Protein AF-A0A8T2WFF3-F1 (afdb_monomer)

Mean predicted aligned error: 4.94 Å

Foldseek 3Di:
DPPCPVQFQQSVCCVPPVCCAPPNPVPVLVVVLVVVVVVCVVVVHDHDPDSGD

Solvent-accessible surface area (backbone atoms only — not comparable to full-atom values): 3095 Å² total; per-residue (Å²): 132,82,68,65,70,82,59,18,55,11,50,53,46,45,73,76,49,45,70,34,30,84,69,61,29,58,68,59,49,52,50,53,43,50,54,52,49,54,52,28,58,75,69,74,45,85,78,73,65,52,54,68,75

Sequence (53 aa):
VRPVVSQGFGATIRGIVGIECNGGNPGAVQSRIRYYRDYCSQSGVSTENNLTC

Structure (mmCIF, N/CA/C/O backbone):
data_AF-A0A8T2WFF3-F1
#
_entry.id   AF-A0A8T2WFF3-F1
#
loop_
_atom_site.group_PDB
_atom_site.id
_atom_site.type_symbol
_atom_site.label_atom_id
_atom_site.label_alt_id
_atom_site.label_comp_id
_atom_site.label_asym_id
_atom_site.label_entity_id
_atom_site.label_seq_id
_atom_site.pdbx_PDB_ins_code
_atom_site.Cartn_x
_atom_site.Cartn_y
_atom_site.Cartn_z
_atom_site.occu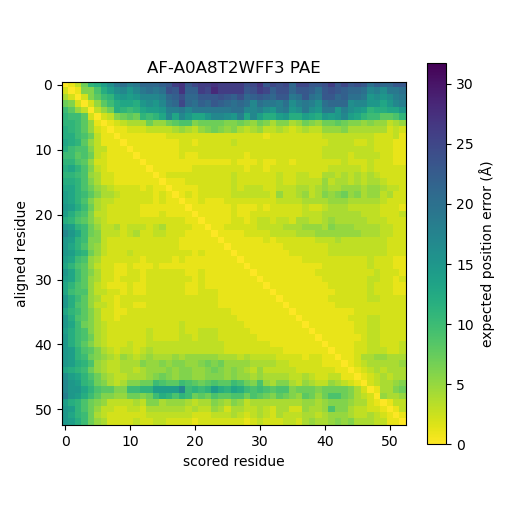pancy
_atom_site.B_iso_or_equiv
_atom_site.auth_seq_id
_atom_site.auth_comp_id
_atom_site.auth_asym_id
_atom_site.auth_atom_id
_atom_site.pdbx_PDB_model_num
ATOM 1 N N . VAL A 1 1 ? -23.470 -6.226 -6.272 1.00 49.78 1 VAL A N 1
ATOM 2 C CA . VAL A 1 1 ? -22.335 -5.303 -6.034 1.00 49.78 1 VAL A CA 1
ATOM 3 C C . VAL A 1 1 ? -21.094 -6.136 -5.748 1.00 49.78 1 VAL A C 1
ATOM 5 O O . VAL A 1 1 ? -21.191 -7.050 -4.942 1.00 49.78 1 VAL A O 1
ATOM 8 N N . ARG A 1 2 ? -19.972 -5.936 -6.452 1.00 50.66 2 ARG A N 1
ATOM 9 C CA . ARG A 1 2 ? -18.712 -6.614 -6.091 1.00 50.66 2 ARG A CA 1
ATOM 10 C C . ARG A 1 2 ? -18.098 -5.787 -4.963 1.00 50.66 2 ARG A C 1
ATOM 12 O O . ARG A 1 2 ? -17.794 -4.624 -5.226 1.00 50.66 2 ARG A O 1
ATOM 19 N N . PRO A 1 3 ? -17.949 -6.303 -3.735 1.00 49.88 3 PRO A N 1
ATOM 20 C CA . PRO A 1 3 ? -17.264 -5.556 -2.700 1.00 49.88 3 PRO A CA 1
ATOM 21 C C . PRO A 1 3 ? -15.776 -5.595 -3.050 1.00 49.88 3 PRO A C 1
ATOM 23 O O . PRO A 1 3 ? -15.045 -6.488 -2.639 1.00 49.88 3 PRO A O 1
ATOM 26 N N . VAL A 1 4 ? -15.326 -4.638 -3.866 1.00 52.62 4 VAL A N 1
ATOM 27 C CA . VAL A 1 4 ? -13.894 -4.401 -4.123 1.00 52.62 4 VAL A CA 1
ATOM 28 C C . VAL A 1 4 ? -13.163 -4.157 -2.795 1.00 52.62 4 VAL A C 1
ATOM 30 O O . VAL A 1 4 ? -11.997 -4.505 -2.660 1.00 52.62 4 VAL A O 1
ATOM 33 N N . VAL A 1 5 ? -13.894 -3.683 -1.780 1.00 58.16 5 VAL A N 1
ATOM 34 C CA . VAL A 1 5 ? -13.418 -3.502 -0.406 1.00 58.16 5 VAL A CA 1
ATOM 35 C C . VAL A 1 5 ? -12.904 -4.813 0.217 1.00 58.16 5 VAL A C 1
ATOM 37 O O . VAL A 1 5 ? -11.867 -4.786 0.860 1.00 58.16 5 VAL A O 1
ATOM 40 N N . SER A 1 6 ? -13.504 -5.983 -0.059 1.00 65.31 6 SER A N 1
ATOM 41 C CA . SER A 1 6 ? -13.078 -7.252 0.571 1.00 65.31 6 SER A CA 1
ATOM 42 C C . SER A 1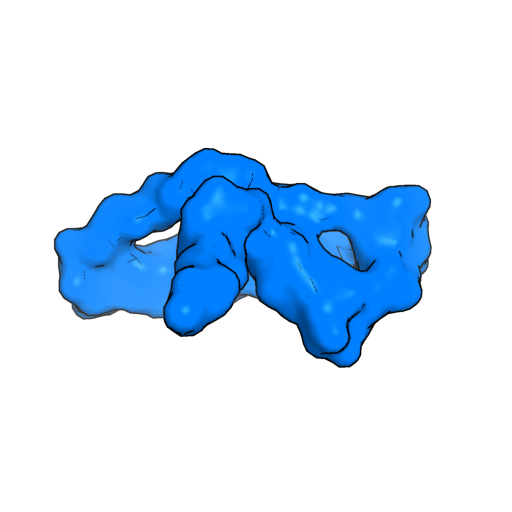 6 ? -11.716 -7.782 0.101 1.00 65.31 6 SER A C 1
ATOM 44 O O . SER A 1 6 ? -11.194 -8.723 0.694 1.00 65.31 6 SER A O 1
ATOM 46 N N . GLN A 1 7 ? -11.142 -7.231 -0.973 1.00 80.19 7 GLN A N 1
A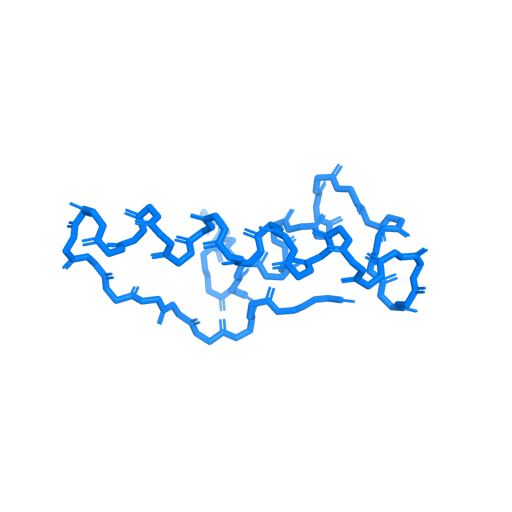TOM 47 C CA . GLN A 1 7 ? -9.830 -7.654 -1.483 1.00 80.19 7 GLN A CA 1
ATOM 48 C C . GLN A 1 7 ? -8.667 -6.859 -0.864 1.00 80.19 7 GLN A C 1
ATOM 50 O O . GLN A 1 7 ? -7.507 -7.206 -1.088 1.00 80.19 7 GLN A O 1
ATOM 55 N N . GLY A 1 8 ? -8.971 -5.830 -0.066 1.00 87.94 8 GLY A N 1
ATOM 56 C CA . GLY A 1 8 ? -7.992 -4.934 0.539 1.00 87.94 8 GLY A CA 1
ATOM 57 C C . GLY A 1 8 ? -7.459 -3.868 -0.420 1.00 87.94 8 GLY A C 1
ATOM 58 O O . GLY A 1 8 ? -7.731 -3.853 -1.624 1.00 87.94 8 GLY A O 1
ATOM 59 N N . PHE A 1 9 ? -6.677 -2.939 0.128 1.00 91.56 9 PHE A N 1
ATOM 60 C CA . PHE A 1 9 ? -6.206 -1.760 -0.603 1.00 91.56 9 PHE A CA 1
ATOM 61 C C . PHE A 1 9 ? -5.248 -2.092 -1.763 1.00 91.56 9 PHE A C 1
ATOM 63 O O . PHE A 1 9 ? -5.235 -1.385 -2.770 1.00 91.56 9 PHE A O 1
ATOM 70 N N . GLY A 1 10 ? -4.513 -3.205 -1.694 1.00 92.06 10 GLY A N 1
ATOM 71 C CA . GLY A 1 10 ? -3.643 -3.667 -2.780 1.00 92.06 10 GLY A CA 1
ATOM 72 C C . GLY A 1 10 ? -4.403 -3.969 -4.076 1.00 92.06 10 GLY A C 1
ATOM 73 O O . GLY A 1 10 ? -3.904 -3.697 -5.169 1.00 92.06 10 GLY A O 1
ATOM 74 N N . ALA A 1 11 ? -5.648 -4.446 -3.983 1.00 92.19 11 ALA A N 1
ATOM 75 C CA . ALA A 1 11 ? -6.503 -4.649 -5.151 1.00 92.19 11 ALA A CA 1
ATOM 76 C C . ALA A 1 11 ? -6.913 -3.321 -5.804 1.00 92.19 11 ALA A C 1
ATOM 78 O O . ALA A 1 11 ? -6.983 -3.232 -7.030 1.00 92.19 11 ALA A O 1
ATOM 79 N N . THR A 1 12 ? -7.113 -2.273 -5.001 1.00 92.25 12 THR A N 1
ATOM 80 C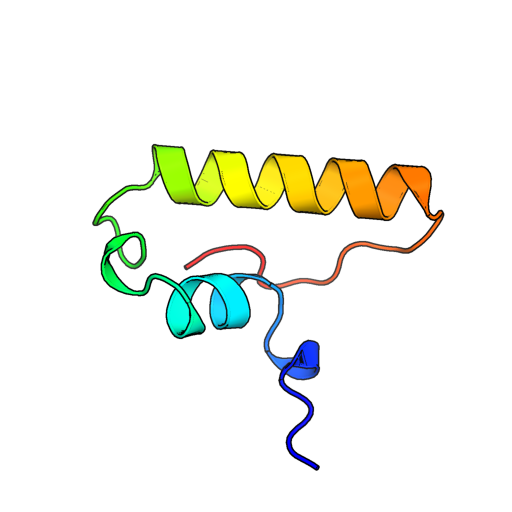 CA . THR A 1 12 ? -7.360 -0.914 -5.496 1.00 92.25 12 THR A CA 1
ATOM 81 C C . THR A 1 12 ? -6.139 -0.364 -6.230 1.00 92.25 12 THR A C 1
ATOM 83 O O . THR A 1 12 ? -6.287 0.143 -7.340 1.00 92.25 12 THR A O 1
ATOM 86 N N . ILE A 1 13 ? -4.929 -0.519 -5.673 1.00 94.00 13 ILE A N 1
ATOM 87 C CA . ILE A 1 13 ? -3.688 -0.121 -6.363 1.00 94.00 13 ILE A CA 1
ATOM 88 C C . ILE A 1 13 ? -3.579 -0.862 -7.699 1.00 94.00 13 ILE A C 1
ATOM 90 O O . ILE A 1 13 ? -3.363 -0.231 -8.732 1.00 94.00 13 ILE A O 1
ATOM 94 N N . ARG A 1 14 ? -3.828 -2.179 -7.707 1.00 94.12 14 ARG A N 1
ATOM 95 C CA . ARG A 1 14 ? -3.793 -2.994 -8.927 1.00 94.12 14 ARG A CA 1
ATOM 96 C C . ARG A 1 14 ? -4.833 -2.568 -9.965 1.00 94.12 14 ARG A C 1
ATOM 98 O O . ARG A 1 14 ? -4.542 -2.601 -11.157 1.00 94.12 14 ARG A O 1
ATOM 105 N N . GLY A 1 15 ? -6.022 -2.166 -9.522 1.00 93.25 15 GLY A N 1
ATOM 106 C CA . GLY A 1 15 ? -7.093 -1.687 -10.393 1.00 93.25 15 GLY A CA 1
ATOM 107 C C . GLY A 1 15 ? -6.823 -0.312 -11.010 1.00 93.25 15 GLY A C 1
ATOM 108 O O . GLY A 1 15 ? -7.246 -0.069 -12.134 1.00 93.25 15 GLY A O 1
ATOM 109 N N . ILE A 1 16 ? -6.115 0.572 -10.299 1.00 92.56 16 ILE A N 1
ATOM 110 C CA . ILE A 1 16 ? -5.820 1.939 -10.760 1.00 92.56 16 ILE A CA 1
ATOM 111 C C . ILE A 1 16 ? -4.514 1.992 -11.561 1.00 92.56 16 ILE A C 1
ATOM 113 O O . ILE A 1 16 ? -4.454 2.629 -12.609 1.00 92.56 16 ILE A O 1
ATOM 117 N N . VAL A 1 17 ? -3.455 1.352 -11.062 1.00 93.25 17 VAL A N 1
ATOM 118 C CA . VAL A 1 17 ? -2.093 1.450 -11.601 1.00 93.25 17 VAL A CA 1
ATOM 119 C C . VAL A 1 17 ? -1.332 0.132 -11.410 1.00 93.25 17 VAL A C 1
ATOM 121 O O . VAL A 1 17 ? -0.306 0.037 -10.741 1.00 93.25 17 VAL A O 1
ATOM 124 N N . GLY A 1 18 ? -1.837 -0.930 -12.040 1.00 93.50 18 GLY A N 1
ATOM 125 C CA . GLY A 1 18 ? -1.300 -2.288 -11.892 1.00 93.50 18 GLY A CA 1
ATOM 126 C C . GLY A 1 18 ? 0.187 -2.469 -12.218 1.00 93.50 18 GLY A C 1
ATOM 127 O O . GLY A 1 18 ? 0.780 -3.430 -11.738 1.00 93.50 18 GLY A O 1
ATOM 128 N N . ILE A 1 19 ? 0.805 -1.550 -12.967 1.00 96.38 19 ILE A N 1
ATOM 129 C CA . ILE A 1 19 ? 2.243 -1.584 -13.282 1.00 96.38 19 ILE A CA 1
ATOM 130 C C . ILE A 1 19 ? 3.143 -1.363 -12.061 1.00 96.38 19 ILE A C 1
ATOM 132 O O . ILE A 1 19 ? 4.319 -1.698 -12.113 1.00 96.38 19 ILE A O 1
ATOM 136 N N . GLU A 1 20 ? 2.626 -0.783 -10.975 1.00 96.50 20 GLU A N 1
ATOM 137 C CA . GLU A 1 20 ? 3.409 -0.588 -9.750 1.00 96.50 20 GLU A CA 1
ATOM 138 C C . GLU A 1 20 ? 3.507 -1.875 -8.916 1.00 96.50 20 GLU A C 1
ATOM 140 O O . GLU A 1 20 ? 4.431 -2.022 -8.115 1.00 96.50 20 GLU A O 1
ATOM 145 N N . CYS A 1 21 ? 2.579 -2.811 -9.126 1.00 95.38 21 CYS A N 1
ATOM 146 C CA . CYS A 1 21 ? 2.473 -4.065 -8.388 1.00 95.38 21 CYS A CA 1
ATOM 147 C C . CYS A 1 21 ? 3.515 -5.110 -8.829 1.00 95.38 21 CYS A C 1
ATOM 149 O O . CYS A 1 21 ? 4.133 -4.988 -9.889 1.00 95.38 21 CYS A O 1
ATOM 151 N N . ASN A 1 22 ? 3.674 -6.183 -8.048 1.00 94.44 22 ASN A N 1
ATOM 152 C CA . ASN A 1 22 ? 4.599 -7.298 -8.316 1.00 94.44 22 ASN A CA 1
ATOM 153 C C . ASN A 1 22 ? 6.063 -6.854 -8.515 1.00 94.44 22 ASN A C 1
ATOM 155 O O . ASN A 1 22 ? 6.807 -7.442 -9.299 1.00 94.44 22 ASN A O 1
ATOM 159 N N . GLY A 1 23 ? 6.473 -5.794 -7.818 1.00 94.00 23 GLY A N 1
ATOM 160 C CA . GLY A 1 23 ? 7.833 -5.262 -7.892 1.00 94.00 23 GLY A CA 1
ATOM 161 C C . GLY A 1 23 ? 8.083 -4.243 -9.006 1.00 94.00 23 GLY A C 1
ATOM 162 O O . GLY A 1 23 ? 9.219 -3.798 -9.145 1.00 94.00 23 GLY A O 1
ATOM 163 N N . GLY A 1 24 ? 7.062 -3.831 -9.764 1.00 96.50 24 GLY A N 1
ATOM 164 C CA . GLY A 1 24 ? 7.222 -2.820 -10.813 1.00 96.50 24 GLY A CA 1
ATOM 165 C C . GLY A 1 24 ? 7.576 -1.429 -10.275 1.00 96.50 24 GLY A C 1
ATOM 166 O O . GLY A 1 24 ? 8.410 -0.737 -10.855 1.00 96.50 24 GLY A O 1
ATOM 167 N N . ASN A 1 25 ? 7.008 -1.031 -9.129 1.00 97.38 25 AS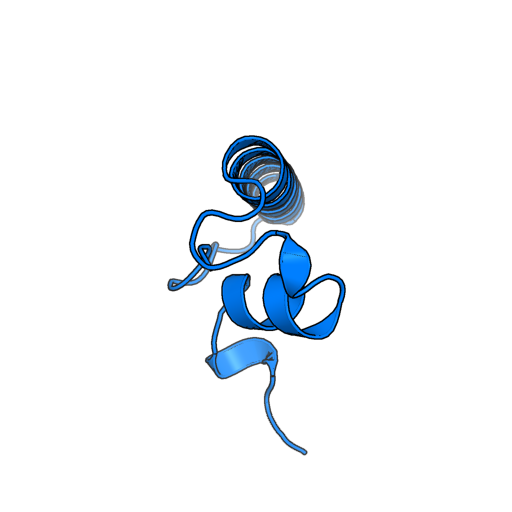N A N 1
ATOM 168 C CA . ASN A 1 25 ? 7.464 0.140 -8.375 1.00 97.38 25 ASN A CA 1
ATOM 169 C C . ASN A 1 25 ? 7.149 0.017 -6.867 1.00 97.38 25 ASN A C 1
ATOM 171 O O . ASN A 1 25 ? 6.167 0.590 -6.379 1.00 97.38 25 ASN A O 1
ATOM 175 N N . PRO A 1 26 ? 7.999 -0.681 -6.091 1.00 95.75 26 PRO A N 1
ATOM 176 C CA . PRO A 1 26 ? 7.767 -0.910 -4.663 1.00 95.75 26 PRO A CA 1
ATOM 177 C C . PRO A 1 26 ? 7.652 0.383 -3.844 1.00 95.75 26 PRO A C 1
ATOM 179 O O . PRO A 1 26 ? 6.849 0.464 -2.914 1.00 95.75 26 PRO A O 1
ATOM 182 N N . GLY A 1 27 ? 8.429 1.413 -4.201 1.00 97.69 27 GLY A N 1
ATOM 183 C CA . GLY A 1 27 ? 8.423 2.703 -3.507 1.00 97.69 27 GLY A CA 1
ATOM 184 C C . GLY A 1 27 ? 7.099 3.454 -3.667 1.00 97.69 27 GLY A C 1
ATOM 185 O O . GLY A 1 27 ? 6.583 4.021 -2.697 1.00 97.69 27 GLY A O 1
ATOM 186 N N . ALA A 1 28 ? 6.505 3.414 -4.864 1.00 96.94 28 ALA A N 1
ATOM 187 C CA . ALA A 1 28 ? 5.185 3.991 -5.107 1.00 96.94 28 ALA A CA 1
ATOM 188 C C . ALA A 1 28 ? 4.086 3.237 -4.343 1.00 96.94 28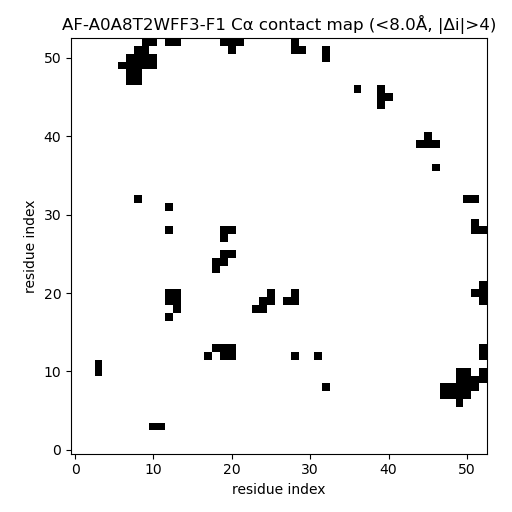 ALA A C 1
ATOM 190 O O . ALA A 1 28 ? 3.292 3.875 -3.646 1.00 96.94 28 ALA A O 1
ATOM 191 N N . VAL A 1 29 ? 4.093 1.897 -4.374 1.00 96.75 29 VAL A N 1
ATOM 192 C CA . VAL A 1 29 ? 3.151 1.067 -3.599 1.00 96.75 29 VAL A CA 1
ATOM 193 C C . VAL A 1 29 ? 3.232 1.412 -2.111 1.00 96.75 29 VAL A C 1
ATOM 195 O O . VAL A 1 29 ? 2.213 1.703 -1.483 1.00 96.75 29 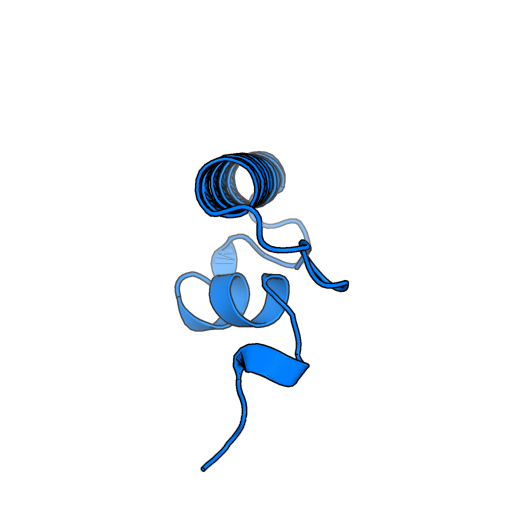VAL A O 1
ATOM 198 N N . GLN A 1 30 ? 4.438 1.474 -1.544 1.00 96.56 30 GLN A N 1
ATOM 199 C CA . GLN A 1 30 ? 4.631 1.806 -0.133 1.00 96.56 30 GLN A CA 1
ATOM 200 C C . GLN A 1 30 ? 4.151 3.224 0.211 1.00 96.56 30 GLN A C 1
ATOM 202 O O . GLN A 1 30 ? 3.547 3.432 1.266 1.00 96.56 30 GLN A O 1
ATOM 207 N N . SER A 1 31 ? 4.356 4.188 -0.690 1.00 97.56 31 SER A N 1
ATOM 208 C CA . SER A 1 3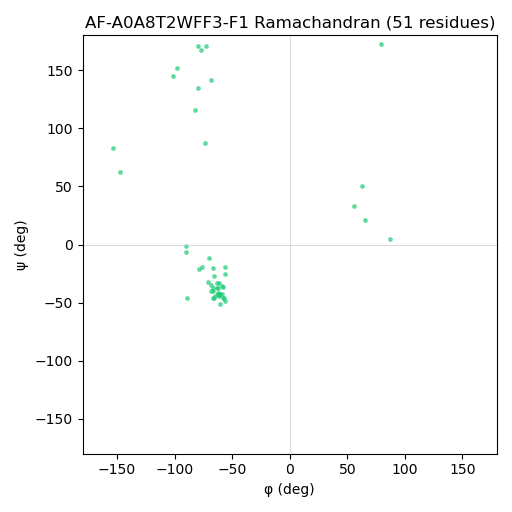1 ? 3.864 5.561 -0.517 1.00 97.56 31 SER A CA 1
ATOM 209 C C . SER A 1 31 ? 2.335 5.610 -0.502 1.00 97.56 31 SER A C 1
ATOM 211 O O . SER A 1 31 ? 1.746 6.222 0.387 1.00 97.56 31 SER A O 1
ATOM 213 N N . ARG A 1 32 ? 1.669 4.896 -1.418 1.00 95.62 32 ARG A N 1
ATOM 214 C CA . ARG A 1 32 ? 0.200 4.786 -1.442 1.00 95.62 32 ARG A CA 1
ATOM 215 C C . ARG A 1 32 ? -0.347 4.152 -0.167 1.00 95.62 32 ARG A C 1
ATOM 217 O O . ARG A 1 32 ? -1.323 4.653 0.384 1.00 95.62 32 ARG A O 1
ATOM 224 N N . ILE A 1 33 ? 0.295 3.090 0.323 1.00 94.56 33 ILE A N 1
ATOM 225 C CA . ILE A 1 33 ? -0.075 2.431 1.585 1.00 94.56 33 ILE A CA 1
ATOM 226 C C . ILE A 1 33 ? 0.053 3.398 2.763 1.00 94.56 33 ILE A C 1
ATOM 228 O O . ILE A 1 33 ? -0.821 3.424 3.629 1.00 94.56 33 ILE A O 1
ATOM 232 N N . ARG A 1 34 ? 1.126 4.197 2.805 1.00 95.81 34 ARG A N 1
ATOM 233 C CA . ARG A 1 34 ? 1.326 5.205 3.852 1.00 95.81 34 ARG A CA 1
ATOM 234 C C . ARG A 1 34 ? 0.195 6.231 3.852 1.00 95.81 34 ARG A C 1
ATOM 236 O O . ARG A 1 34 ? -0.439 6.403 4.885 1.00 95.81 34 ARG A O 1
ATOM 243 N N . TYR A 1 35 ? -0.114 6.827 2.701 1.00 95.75 35 TYR A N 1
ATOM 244 C CA . TYR A 1 35 ? -1.218 7.785 2.605 1.00 95.75 35 TYR A CA 1
ATOM 245 C C . TYR A 1 35 ? -2.557 7.166 3.007 1.00 95.75 35 TYR A C 1
ATOM 247 O O . TYR A 1 35 ? -3.306 7.768 3.768 1.00 95.75 35 TYR A O 1
ATOM 255 N N . TYR A 1 36 ? -2.839 5.938 2.565 1.00 93.31 36 TYR A N 1
ATOM 256 C CA . TYR A 1 36 ? -4.048 5.218 2.963 1.00 93.31 36 TYR A CA 1
ATOM 257 C C . TYR A 1 36 ? -4.156 5.059 4.487 1.00 93.31 36 TYR A C 1
ATOM 259 O O . TYR A 1 36 ? -5.200 5.360 5.063 1.00 93.31 36 TYR A O 1
ATOM 267 N N . ARG A 1 37 ? -3.066 4.662 5.157 1.00 92.56 37 ARG A N 1
ATOM 268 C CA . ARG A 1 37 ? -3.015 4.561 6.624 1.00 92.56 37 ARG A CA 1
ATOM 269 C C . ARG A 1 37 ? -3.250 5.903 7.305 1.00 92.56 37 ARG A C 1
ATOM 271 O O . ARG A 1 37 ? -4.036 5.964 8.248 1.00 92.56 37 ARG A O 1
ATOM 278 N N . ASP A 1 38 ? -2.614 6.958 6.809 1.00 95.44 38 ASP A N 1
ATOM 279 C CA . ASP A 1 38 ? -2.752 8.301 7.366 1.00 95.44 38 ASP A CA 1
ATOM 280 C C . ASP A 1 38 ? -4.206 8.795 7.251 1.00 95.44 38 ASP A C 1
ATOM 282 O O . ASP A 1 38 ? -4.742 9.356 8.207 1.00 95.44 38 ASP A O 1
ATOM 286 N N . TYR A 1 39 ? -4.884 8.547 6.124 1.00 94.19 39 TYR A N 1
ATOM 287 C CA . TYR A 1 39 ? -6.297 8.909 5.941 1.00 94.19 39 TYR A CA 1
ATOM 288 C C . TYR A 1 39 ? -7.244 8.087 6.818 1.00 94.19 39 TYR A C 1
ATOM 290 O O . TYR A 1 39 ? -8.186 8.636 7.399 1.00 94.19 39 TYR A O 1
ATOM 298 N N . CYS A 1 40 ? -6.990 6.784 6.962 1.00 92.50 40 CYS A N 1
ATOM 299 C CA . CYS A 1 40 ? -7.756 5.937 7.871 1.00 92.50 40 CYS A CA 1
ATOM 300 C C . CYS A 1 40 ? -7.607 6.400 9.325 1.00 92.50 40 CYS A C 1
ATOM 302 O O . CYS A 1 40 ? -8.606 6.522 10.031 1.00 92.50 40 CYS A O 1
ATOM 304 N N . SER A 1 41 ? -6.384 6.748 9.741 1.00 93.38 41 SER A N 1
ATOM 305 C CA . SER A 1 41 ? -6.113 7.285 11.077 1.00 93.38 41 SER A CA 1
ATOM 306 C C . SER A 1 41 ? -6.847 8.602 11.327 1.00 93.38 41 SER A C 1
ATOM 308 O O . SER A 1 41 ? -7.422 8.775 12.397 1.00 93.38 41 SER A O 1
ATOM 310 N N . GLN A 1 42 ? -6.859 9.518 10.354 1.00 95.00 42 GLN A N 1
ATOM 311 C CA . GLN A 1 42 ? -7.593 10.787 10.456 1.00 95.00 42 GLN A CA 1
ATOM 312 C C . GLN A 1 42 ? -9.105 10.578 10.583 1.00 95.00 42 GLN A C 1
ATOM 314 O O . GLN A 1 42 ? -9.782 11.347 11.257 1.00 95.00 42 GLN A O 1
ATOM 319 N N . SER A 1 43 ? -9.626 9.527 9.950 1.00 92.69 43 SER A N 1
ATOM 320 C CA . SER A 1 43 ? -11.056 9.204 9.951 1.00 92.69 43 SER A CA 1
ATOM 321 C C . SER A 1 43 ? -11.467 8.285 11.109 1.00 92.69 43 SER A C 1
ATOM 323 O O . SER A 1 43 ? -12.639 7.938 11.217 1.00 92.69 43 SER A O 1
ATOM 325 N N . GLY A 1 44 ? -10.523 7.855 11.957 1.00 92.50 44 GLY A N 1
ATOM 326 C CA . GLY A 1 44 ? -10.784 6.932 13.065 1.00 92.50 44 GLY A CA 1
ATOM 327 C C . GLY A 1 44 ? -11.215 5.525 12.634 1.00 92.50 44 GLY A C 1
ATOM 328 O O . GLY A 1 44 ? -11.831 4.812 13.423 1.00 92.50 44 GLY A O 1
ATOM 329 N N . VAL A 1 45 ? -10.919 5.119 11.395 1.00 89.94 45 VAL A N 1
ATOM 330 C CA . VAL A 1 45 ? -11.275 3.792 10.865 1.00 89.94 45 VAL A CA 1
ATOM 331 C C . VAL A 1 45 ? -10.065 2.862 10.878 1.00 89.94 45 VAL A C 1
ATOM 333 O O . VAL A 1 45 ? -8.930 3.283 10.641 1.00 89.94 45 VAL A O 1
ATOM 336 N N . SER A 1 46 ? -10.290 1.574 11.138 1.00 84.94 46 SER A N 1
ATOM 337 C CA . SER A 1 46 ? -9.227 0.570 11.072 1.00 84.94 46 SER A CA 1
ATOM 338 C C . SER A 1 46 ? -8.771 0.352 9.632 1.00 84.94 46 SER A C 1
ATOM 340 O O . SER A 1 46 ? -9.585 0.307 8.711 1.00 84.94 46 SER A O 1
ATOM 342 N N . THR A 1 47 ? -7.466 0.166 9.444 1.00 81.00 47 THR A N 1
ATOM 343 C CA . THR A 1 47 ? -6.922 -0.249 8.145 1.00 81.00 47 THR A CA 1
ATOM 344 C C . THR A 1 47 ? -7.110 -1.749 7.972 1.00 81.00 47 THR A C 1
ATOM 346 O O . THR A 1 47 ? -6.874 -2.515 8.905 1.00 81.00 47 THR A O 1
ATOM 349 N N . GLU A 1 48 ? -7.570 -2.166 6.793 1.00 77.88 48 GLU A N 1
ATOM 350 C CA . GLU A 1 48 ? -7.772 -3.586 6.497 1.00 77.88 48 GLU A CA 1
ATOM 351 C C . GLU A 1 48 ? -6.456 -4.298 6.133 1.00 77.88 48 GLU A C 1
ATOM 353 O O . GLU A 1 48 ? -5.408 -3.678 5.928 1.00 77.88 48 GLU A O 1
ATOM 358 N N . ASN A 1 49 ? -6.513 -5.629 6.039 1.00 77.75 49 ASN A N 1
ATOM 359 C CA . ASN A 1 49 ? -5.405 -6.456 5.557 1.00 77.75 49 ASN A CA 1
ATOM 360 C C . ASN A 1 49 ? -5.223 -6.309 4.027 1.00 77.75 49 ASN A C 1
ATOM 362 O O . ASN A 1 49 ? -6.053 -5.722 3.337 1.00 77.75 49 ASN A O 1
ATOM 366 N N . ASN A 1 50 ? -4.137 -6.864 3.473 1.00 85.25 50 ASN A N 1
ATOM 367 C CA . ASN A 1 50 ? -3.835 -6.856 2.027 1.00 85.25 50 ASN A CA 1
ATOM 368 C C . ASN A 1 50 ? -3.631 -5.453 1.430 1.00 85.25 50 ASN A C 1
ATOM 3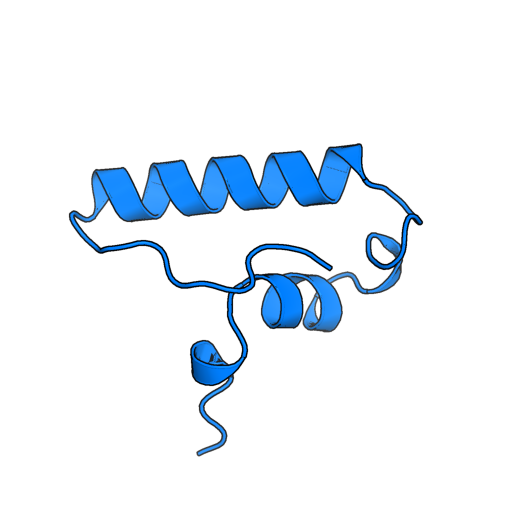70 O O . ASN A 1 50 ? -4.211 -5.090 0.409 1.00 85.25 50 ASN A O 1
ATOM 374 N N . LEU A 1 51 ? -2.775 -4.652 2.070 1.00 86.19 51 LEU A N 1
ATOM 375 C CA . LEU A 1 51 ? -2.436 -3.306 1.594 1.00 86.19 51 LEU A CA 1
ATOM 376 C C . LEU A 1 51 ? -1.475 -3.306 0.398 1.00 86.19 51 LEU A C 1
ATOM 378 O O . LEU A 1 51 ? -1.386 -2.310 -0.313 1.00 86.19 51 LEU A O 1
ATOM 382 N N . THR A 1 52 ? -0.757 -4.408 0.183 1.00 90.12 52 THR A N 1
ATOM 383 C CA . THR A 1 52 ? 0.264 -4.518 -0.859 1.00 90.12 52 THR A CA 1
ATOM 384 C C . THR A 1 52 ? -0.247 -5.204 -2.122 1.00 90.12 52 THR A C 1
ATOM 386 O O . THR A 1 52 ? -1.135 -6.056 -2.083 1.00 90.12 52 THR A O 1
ATOM 389 N N . CYS A 1 53 ? 0.383 -4.821 -3.226 1.00 90.69 53 CYS A N 1
ATOM 390 C CA . CYS A 1 53 ? 0.466 -5.515 -4.500 1.00 90.69 53 CYS A CA 1
ATOM 391 C C . CYS A 1 53 ? 1.968 -5.290 -4.880 1.00 90.69 53 CYS A C 1
ATOM 393 O O . CYS A 1 53 ? 3.078 -5.346 -5.437 1.00 90.69 53 CYS A O 1
#

Radius of gyration: 11.11 Å; Cα contacts (8 Å, |Δi|>4): 52; chains: 1; bounding box: 31×18×26 Å

InterPro domains:
  IPR000726 Glycoside hydrolase, family 19, catalytic [PF00182] (8-53)
  IPR023346 Lysozyme-like domain superfamily [SSF53955] (6-53)

Nearest PDB structures (foldseek):
  3hbh-assembly1_A  TM=9.478E-01  e=1.498E-03  Picea abies
  5h7t-assembly1_A  TM=9.913E-01  e=2.663E-03  Cryptomeria japonica
  1wvv-assembly1_A  TM=9.969E-01  e=6.778E-03  Streptomyces griseus
  1wvu-assembly1_A  TM=9.977E-01  e=9.708E-03  Streptomyces griseus
  2z37-assembly4_D  TM=9.604E-01  e=7.263E-02  Brassica juncea

Secondary structure (DSSP, 8-state):
---GGGG-HHHHHHHHHGGGTTTT-HHHHHHHHHHHHHHHHHTTPPPPS----

pLDDT: mean 87.97, std 13.02, range [49.78, 97.69]

Organism: Populus deltoides (NCBI:txid3696)